Protein AF-A0A952MZD1-F1 (afdb_monomer_lite)

Foldseek 3Di:
DDWDDPPDDDDDDDDPADADDPVVLVVQLVVPDPDDDDVVNVVLLVVLLVVCLCVAPVVPHTDDLLVSLVSSVVVCVVVVNDDDSVSSSSSSVSSVVVCVVSVHRHDD

Structure (mmCIF, N/CA/C/O backbone):
data_AF-A0A952MZD1-F1
#
_entry.id   AF-A0A952MZD1-F1
#
loop_
_atom_site.group_PDB
_atom_site.id
_atom_site.type_symbol
_atom_site.label_atom_id
_atom_site.label_alt_id
_atom_site.label_comp_id
_atom_site.label_asym_id
_atom_site.label_entity_id
_atom_site.label_seq_id
_atom_site.pdbx_PDB_ins_code
_atom_site.Cartn_x
_atom_site.Cartn_y
_atom_site.Cartn_z
_atom_site.occupancy
_atom_site.B_iso_or_equiv
_atom_site.auth_seq_id
_atom_site.auth_comp_id
_atom_site.auth_asym_id
_atom_site.auth_atom_id
_atom_site.pdbx_PDB_model_num
ATOM 1 N N . MET A 1 1 ? -1.549 -17.900 -8.421 1.00 39.31 1 MET A N 1
ATOM 2 C CA . MET A 1 1 ? -0.239 -17.848 -7.747 1.00 39.31 1 MET A CA 1
ATOM 3 C C . MET A 1 1 ? 0.800 -17.417 -8.776 1.00 39.31 1 MET A C 1
ATOM 5 O O . MET A 1 1 ? 1.073 -18.184 -9.694 1.00 39.31 1 MET A O 1
ATOM 9 N N . LYS A 1 2 ? 1.266 -16.164 -8.713 1.00 41.31 2 LYS A N 1
ATOM 10 C CA . LYS A 1 2 ? 2.324 -15.636 -9.590 1.00 41.31 2 LYS A CA 1
ATOM 11 C C . LYS A 1 2 ? 3.638 -15.631 -8.803 1.00 41.31 2 LYS A C 1
ATOM 13 O O . LYS A 1 2 ? 3.647 -15.229 -7.646 1.00 41.31 2 LYS A O 1
ATOM 18 N N . ILE A 1 3 ? 4.707 -16.135 -9.413 1.00 43.97 3 ILE A N 1
ATOM 19 C CA . ILE A 1 3 ? 6.055 -16.215 -8.836 1.00 43.97 3 ILE A CA 1
ATOM 20 C C . ILE A 1 3 ? 6.966 -15.406 -9.753 1.00 43.97 3 ILE A C 1
ATOM 22 O O . ILE A 1 3 ? 6.949 -15.633 -10.964 1.00 43.97 3 ILE A O 1
ATOM 26 N N . ILE A 1 4 ? 7.752 -14.491 -9.191 1.00 48.62 4 ILE A N 1
ATOM 27 C CA . ILE A 1 4 ? 8.791 -13.774 -9.935 1.00 48.62 4 ILE A CA 1
ATOM 28 C C . ILE A 1 4 ? 10.135 -14.454 -9.662 1.00 48.62 4 ILE A C 1
ATOM 30 O O . ILE A 1 4 ? 10.562 -14.572 -8.515 1.00 48.62 4 ILE A O 1
ATOM 34 N N . ASP A 1 5 ? 10.800 -14.899 -10.730 1.00 44.38 5 ASP A N 1
ATOM 35 C CA . ASP A 1 5 ? 12.184 -15.376 -10.716 1.00 44.38 5 ASP A CA 1
ATOM 36 C C . ASP A 1 5 ? 13.098 -14.276 -11.281 1.00 44.38 5 ASP A C 1
ATOM 38 O O . ASP A 1 5 ? 13.015 -13.911 -12.456 1.00 44.38 5 ASP A O 1
ATOM 42 N N . ILE A 1 6 ? 13.973 -13.730 -10.435 1.00 54.50 6 ILE A N 1
ATOM 43 C CA . ILE A 1 6 ? 14.896 -12.638 -10.789 1.00 54.50 6 ILE A CA 1
ATOM 44 C C . ILE A 1 6 ? 16.173 -13.181 -11.487 1.00 54.50 6 ILE A C 1
ATOM 46 O O . ILE A 1 6 ? 17.000 -12.407 -11.973 1.00 54.50 6 ILE A O 1
ATOM 50 N N . HIS A 1 7 ? 16.366 -14.503 -11.608 1.00 43.72 7 HIS A N 1
ATOM 51 C CA . HIS A 1 7 ? 17.686 -15.085 -11.904 1.00 43.72 7 HIS A CA 1
ATOM 52 C C . HIS A 1 7 ? 18.026 -15.417 -13.365 1.00 43.72 7 HIS A C 1
ATOM 54 O O . HIS A 1 7 ? 19.118 -15.931 -13.616 1.00 43.72 7 HIS A O 1
ATOM 60 N N . THR A 1 8 ? 17.210 -15.099 -14.373 1.00 48.41 8 THR A N 1
ATOM 61 C CA . THR A 1 8 ? 17.543 -15.510 -15.757 1.00 48.41 8 THR A CA 1
ATOM 62 C C . THR A 1 8 ? 17.429 -14.431 -16.828 1.00 48.41 8 THR A C 1
ATOM 64 O O . THR A 1 8 ? 16.727 -14.608 -17.817 1.00 48.41 8 THR A O 1
ATOM 67 N N . LYS A 1 9 ? 18.259 -13.375 -16.763 1.00 41.25 9 LYS A N 1
ATOM 68 C CA . LYS A 1 9 ? 18.747 -12.703 -17.991 1.00 41.25 9 LYS A CA 1
ATOM 69 C C . LYS A 1 9 ? 20.232 -12.332 -17.901 1.00 41.25 9 LYS A C 1
ATOM 71 O O . LYS A 1 9 ? 20.667 -11.594 -17.025 1.00 41.25 9 LYS A O 1
ATOM 76 N N . LYS A 1 10 ? 21.006 -12.862 -18.861 1.00 39.62 10 LYS A N 1
ATOM 77 C CA . LYS A 1 10 ? 22.386 -12.477 -19.213 1.00 39.62 10 LYS A CA 1
ATOM 78 C C . LYS A 1 10 ? 22.601 -10.971 -19.035 1.00 39.62 10 LYS A C 1
ATOM 80 O O . LYS A 1 10 ? 21.825 -10.202 -19.591 1.00 39.62 10 LYS A O 1
ATOM 85 N N . LYS A 1 11 ? 23.692 -10.584 -18.357 1.00 47.19 11 LYS A N 1
ATOM 86 C CA . LYS A 1 11 ? 24.157 -9.193 -18.189 1.00 47.19 11 LYS A CA 1
ATOM 87 C C . LYS A 1 11 ? 23.983 -8.383 -19.487 1.00 47.19 11 LYS A C 1
ATOM 89 O O . LYS A 1 11 ? 24.787 -8.572 -20.406 1.00 47.19 11 LYS A O 1
ATOM 94 N N . PRO A 1 12 ? 23.010 -7.461 -19.586 1.00 38.59 12 PRO A N 1
ATOM 95 C CA . PRO A 1 12 ? 23.071 -6.412 -20.581 1.00 38.59 12 PRO A CA 1
ATOM 96 C C . PRO A 1 12 ? 23.986 -5.304 -20.045 1.00 38.59 12 PRO A C 1
ATOM 98 O O . PRO A 1 12 ? 24.166 -5.139 -18.836 1.00 38.59 12 PRO A O 1
ATOM 101 N N . LYS A 1 13 ? 24.607 -4.554 -20.957 1.00 37.69 13 LYS A N 1
ATOM 102 C CA . LYS A 1 13 ? 25.325 -3.308 -20.653 1.00 37.69 13 LYS A CA 1
ATOM 103 C C . LYS A 1 13 ? 24.489 -2.470 -19.679 1.00 37.69 13 LYS A C 1
ATOM 105 O O . LYS A 1 13 ? 23.304 -2.306 -19.940 1.00 37.69 13 LYS A O 1
ATOM 110 N N . ARG A 1 14 ? 25.105 -1.962 -18.599 1.00 39.19 14 ARG A N 1
ATOM 111 C CA . ARG A 1 14 ? 24.481 -1.056 -17.615 1.00 39.19 14 ARG A CA 1
ATOM 112 C C . ARG A 1 14 ? 23.801 0.111 -18.343 1.00 39.19 14 ARG A C 1
ATOM 114 O O . ARG A 1 14 ? 24.444 1.108 -18.657 1.00 39.19 14 ARG A O 1
ATOM 121 N N . SER A 1 15 ? 22.518 -0.039 -18.645 1.00 38.12 15 SER A N 1
ATOM 122 C CA . SER A 1 15 ? 21.595 1.071 -18.827 1.00 38.12 15 SER A CA 1
ATOM 123 C C . SER A 1 15 ? 21.447 1.766 -17.471 1.00 38.12 15 SER A C 1
ATOM 125 O O . SER A 1 15 ? 21.562 1.081 -16.449 1.00 38.12 15 SER A O 1
ATOM 127 N N . PRO A 1 16 ? 21.240 3.093 -17.425 1.00 37.50 16 PRO A N 1
ATOM 128 C CA . PRO A 1 16 ? 21.023 3.787 -16.159 1.00 37.50 16 PRO A CA 1
ATOM 129 C C . PRO A 1 16 ? 19.898 3.076 -15.400 1.00 37.50 16 PRO A C 1
ATOM 131 O O . PRO A 1 16 ? 18.858 2.777 -15.990 1.00 37.50 16 PRO A O 1
ATOM 134 N N . GLN A 1 17 ? 20.152 2.727 -14.136 1.00 46.72 17 GLN A N 1
ATOM 135 C CA . GLN A 1 17 ? 19.149 2.157 -13.238 1.00 46.72 17 GLN A CA 1
ATOM 136 C C . GLN A 1 17 ? 17.912 3.061 -13.290 1.00 46.72 17 GLN A C 1
ATOM 138 O O . GLN A 1 17 ? 18.000 4.255 -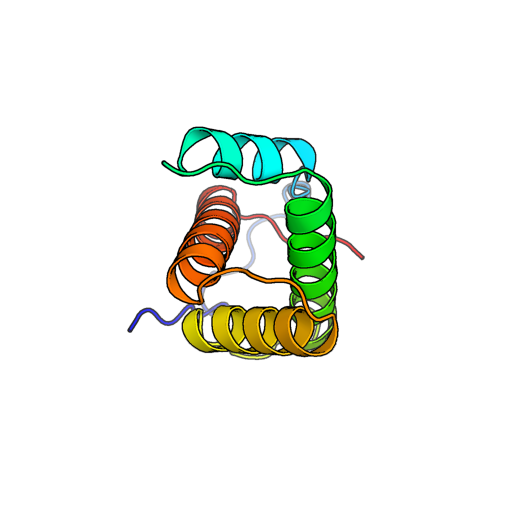13.000 1.00 46.72 17 GLN A O 1
ATOM 143 N N . LYS A 1 18 ? 16.783 2.525 -13.766 1.00 46.56 18 LYS A N 1
ATOM 144 C CA . LYS A 1 18 ? 15.518 3.257 -13.769 1.00 46.56 18 LYS A CA 1
ATOM 145 C C . LYS A 1 18 ? 15.062 3.355 -12.320 1.00 46.56 18 LYS A C 1
ATOM 147 O O . LYS A 1 18 ? 14.662 2.352 -11.739 1.00 46.56 18 LYS A O 1
ATOM 152 N N . ARG A 1 19 ? 15.173 4.555 -11.754 1.00 55.72 19 ARG A N 1
ATOM 153 C CA . ARG A 1 19 ? 14.604 4.890 -10.450 1.00 55.72 19 ARG A CA 1
ATOM 154 C C . ARG A 1 19 ? 13.091 4.716 -10.520 1.00 55.72 19 ARG A C 1
ATOM 156 O O . ARG A 1 19 ? 12.473 5.213 -11.463 1.00 55.72 19 ARG A O 1
ATOM 163 N N . ILE A 1 20 ? 12.519 4.013 -9.549 1.00 64.12 20 ILE A N 1
ATOM 164 C CA . ILE A 1 20 ? 11.075 4.050 -9.326 1.00 64.12 20 ILE A CA 1
ATOM 165 C C . ILE A 1 20 ? 10.749 5.466 -8.844 1.00 64.12 20 ILE A C 1
ATOM 167 O O . ILE A 1 20 ? 11.312 5.936 -7.861 1.00 64.12 20 ILE A O 1
ATOM 171 N N . ASP A 1 21 ? 9.902 6.165 -9.589 1.00 75.06 21 ASP A N 1
ATOM 172 C CA . ASP A 1 21 ? 9.388 7.476 -9.204 1.00 75.06 21 ASP A CA 1
ATOM 173 C C . ASP A 1 21 ? 8.177 7.262 -8.288 1.00 75.06 21 ASP A C 1
ATOM 175 O O . ASP A 1 21 ? 7.130 6.810 -8.754 1.00 75.06 21 ASP A O 1
ATOM 179 N N . GLU A 1 22 ? 8.334 7.552 -6.995 1.00 79.12 22 GLU A N 1
ATOM 180 C CA . GLU A 1 22 ? 7.292 7.443 -5.961 1.00 79.12 22 GLU A CA 1
ATOM 181 C C . GLU A 1 22 ? 6.000 8.165 -6.375 1.00 79.12 22 GLU A C 1
ATOM 183 O O . GLU A 1 22 ? 4.898 7.632 -6.232 1.00 79.12 22 GLU A O 1
ATOM 188 N N . VAL A 1 23 ? 6.125 9.342 -7.000 1.00 86.38 23 VAL A N 1
ATOM 189 C CA . VAL A 1 23 ? 4.977 10.118 -7.482 1.00 86.38 23 VAL A CA 1
ATOM 190 C C . VAL A 1 23 ? 4.276 9.378 -8.616 1.00 86.38 23 VAL A C 1
ATOM 192 O O . VAL A 1 23 ? 3.047 9.390 -8.704 1.00 86.38 23 VAL A O 1
ATOM 195 N N . ALA A 1 24 ? 5.031 8.706 -9.482 1.00 86.94 24 ALA A N 1
ATOM 196 C CA . ALA A 1 24 ? 4.461 7.918 -10.564 1.00 86.94 24 ALA A CA 1
ATOM 197 C C . ALA A 1 24 ? 3.763 6.645 -10.055 1.00 86.94 24 ALA A C 1
ATOM 199 O O . ALA A 1 24 ? 2.682 6.331 -10.552 1.00 86.94 24 ALA A O 1
ATOM 200 N N . VAL A 1 25 ? 4.315 5.967 -9.038 1.00 89.56 25 VAL A N 1
ATOM 201 C CA . VAL A 1 25 ? 3.653 4.825 -8.375 1.00 89.56 25 VAL A CA 1
ATOM 202 C C . VAL A 1 25 ? 2.347 5.284 -7.731 1.00 89.56 25 VAL A C 1
ATOM 204 O O . VAL A 1 25 ? 1.293 4.713 -8.011 1.00 89.56 25 VAL A O 1
ATOM 207 N N . LYS A 1 26 ? 2.393 6.361 -6.936 1.00 93.12 26 LYS A N 1
ATOM 208 C CA . LYS A 1 26 ? 1.209 6.943 -6.294 1.00 93.12 26 LYS A CA 1
ATOM 209 C C . LYS A 1 26 ? 0.140 7.290 -7.323 1.00 93.12 26 LYS A C 1
ATOM 211 O O . LYS A 1 26 ? -1.002 6.856 -7.203 1.00 93.12 26 LYS A O 1
ATOM 216 N N . ASN A 1 27 ? 0.505 8.017 -8.376 1.00 93.06 27 ASN A N 1
ATOM 217 C CA . ASN A 1 27 ? -0.433 8.387 -9.434 1.00 93.06 27 ASN A CA 1
ATOM 218 C C . ASN A 1 27 ? -1.032 7.162 -10.129 1.00 93.06 27 ASN A C 1
ATOM 220 O O . ASN A 1 27 ? -2.233 7.144 -10.388 1.00 93.06 27 ASN A O 1
ATOM 224 N N . TYR A 1 28 ? -0.220 6.141 -10.412 1.00 92.75 28 TYR A N 1
ATOM 225 C CA . TYR A 1 28 ? -0.699 4.903 -11.012 1.00 92.75 28 TYR A CA 1
ATOM 226 C C . TYR A 1 28 ? -1.731 4.215 -10.114 1.00 92.75 28 TYR A C 1
ATOM 228 O O . TYR A 1 28 ? -2.819 3.893 -10.587 1.00 92.75 28 TYR A O 1
ATOM 236 N N . VAL A 1 29 ? -1.447 4.062 -8.818 1.00 94.88 29 VAL A N 1
ATOM 237 C CA . VAL A 1 29 ? -2.380 3.449 -7.862 1.00 94.88 29 VAL A CA 1
ATOM 238 C C . VAL A 1 29 ? -3.683 4.245 -7.786 1.00 94.88 29 VAL A C 1
ATOM 240 O O . VAL A 1 29 ? -4.754 3.685 -8.006 1.00 94.88 29 VAL A O 1
ATOM 243 N N . PHE A 1 30 ? -3.607 5.558 -7.551 1.00 95.31 30 PHE A N 1
ATOM 244 C CA . PHE A 1 30 ? -4.789 6.416 -7.407 1.00 95.31 30 PHE A CA 1
ATOM 245 C C . PHE A 1 30 ? -5.657 6.478 -8.676 1.00 95.31 30 PHE A C 1
ATOM 247 O O . PHE A 1 30 ? -6.851 6.745 -8.579 1.00 95.31 30 PHE A O 1
ATOM 254 N N . GLN A 1 31 ? -5.089 6.225 -9.859 1.00 95.88 31 GLN A N 1
ATOM 255 C CA . GLN A 1 31 ? -5.842 6.145 -11.117 1.00 95.88 31 GLN A CA 1
ATOM 256 C C . GLN A 1 31 ? -6.566 4.806 -11.329 1.00 95.88 31 GLN A C 1
ATOM 258 O O . GLN A 1 31 ? -7.484 4.757 -12.146 1.00 95.88 31 GLN A O 1
ATOM 263 N N . HIS A 1 32 ? -6.150 3.735 -10.645 1.00 96.06 32 HIS A N 1
ATOM 264 C CA . HIS A 1 32 ? -6.650 2.373 -10.882 1.00 96.06 32 HIS A CA 1
ATOM 265 C C . HIS A 1 32 ? -7.507 1.810 -9.743 1.00 96.06 32 HIS A C 1
ATOM 267 O O . HIS A 1 32 ? -8.205 0.820 -9.958 1.00 96.06 32 HIS A O 1
ATOM 273 N N . ILE A 1 33 ? -7.486 2.419 -8.556 1.00 95.62 33 ILE A N 1
ATOM 274 C CA . ILE A 1 33 ? -8.414 2.073 -7.474 1.00 95.62 33 ILE A CA 1
ATOM 275 C C . ILE A 1 33 ? -9.803 2.675 -7.725 1.00 95.62 33 ILE A C 1
ATOM 277 O O . ILE A 1 33 ? -9.939 3.769 -8.270 1.00 95.62 33 ILE A O 1
ATOM 281 N N . ASP A 1 34 ? -10.845 1.976 -7.284 1.00 95.12 34 ASP A N 1
ATOM 282 C CA . ASP A 1 34 ? -12.250 2.394 -7.377 1.00 95.12 34 ASP A CA 1
ATOM 283 C C . ASP A 1 34 ? -12.834 2.836 -6.020 1.00 95.12 34 ASP A C 1
ATOM 285 O O . ASP A 1 34 ? -14.048 2.969 -5.856 1.00 95.12 34 ASP A O 1
ATOM 289 N N . PHE A 1 35 ? -11.966 3.091 -5.039 1.00 94.12 35 PHE A N 1
ATOM 290 C CA . PHE A 1 35 ? -12.321 3.508 -3.687 1.00 94.12 35 PHE A CA 1
ATOM 291 C C . PHE A 1 35 ? -11.499 4.715 -3.231 1.00 94.12 35 PHE A C 1
ATOM 293 O O . PHE A 1 35 ? -10.410 4.986 -3.730 1.00 94.12 35 PHE A O 1
ATOM 300 N N . GLU A 1 36 ? -12.017 5.433 -2.235 1.00 93.19 36 GLU A N 1
ATOM 301 C CA . GLU A 1 36 ? -11.292 6.541 -1.617 1.00 93.19 36 GLU A CA 1
ATOM 302 C C . GLU A 1 36 ? -10.137 6.029 -0.747 1.00 93.19 36 GLU A C 1
ATOM 304 O O . GLU A 1 36 ? -10.324 5.176 0.128 1.00 93.19 36 GLU A O 1
ATOM 309 N N . LEU A 1 37 ? -8.952 6.595 -0.971 1.00 94.75 37 LEU A N 1
ATOM 310 C CA . LEU A 1 37 ? -7.750 6.388 -0.173 1.00 94.75 37 LEU A CA 1
ATOM 311 C C . LEU A 1 37 ? -7.224 7.757 0.258 1.00 94.75 37 LEU A C 1
ATOM 313 O O . LEU A 1 37 ? -6.969 8.622 -0.581 1.00 94.75 37 LEU A O 1
ATOM 317 N N . THR A 1 38 ? -7.089 7.987 1.563 1.00 94.19 38 THR A N 1
ATOM 318 C CA . THR A 1 38 ? -6.516 9.248 2.047 1.00 94.19 38 THR A CA 1
ATOM 319 C C . THR A 1 38 ? -4.994 9.215 1.926 1.00 94.19 38 THR A C 1
ATOM 321 O O . THR A 1 38 ? -4.386 8.146 1.867 1.00 94.19 38 THR A O 1
ATOM 324 N N . ASN A 1 39 ? -4.365 10.393 1.928 1.00 92.56 39 ASN A N 1
ATOM 325 C CA . ASN A 1 39 ? -2.904 10.477 1.926 1.00 92.56 39 ASN A CA 1
ATOM 326 C C . ASN A 1 39 ? -2.284 9.770 3.138 1.00 92.56 39 ASN A C 1
ATOM 328 O O . ASN A 1 39 ? -1.297 9.086 2.963 1.00 92.56 39 ASN A O 1
ATOM 332 N N . GLU A 1 40 ? -2.905 9.843 4.318 1.00 94.25 40 GLU A N 1
ATOM 333 C CA . GLU A 1 40 ? -2.414 9.153 5.520 1.00 94.25 40 GLU A CA 1
ATOM 334 C C . GLU A 1 40 ? -2.343 7.629 5.333 1.00 94.25 40 GLU A C 1
ATOM 336 O O . GLU A 1 40 ? -1.344 7.011 5.681 1.00 94.25 40 GLU A O 1
ATOM 341 N N . TYR A 1 41 ? -3.369 7.017 4.728 1.00 94.62 41 TYR A N 1
ATOM 342 C CA . TYR A 1 41 ? -3.334 5.582 4.423 1.00 94.62 41 TYR A CA 1
ATOM 343 C C . TYR A 1 41 ? -2.315 5.256 3.333 1.00 94.62 41 TYR A C 1
ATOM 345 O O . TYR A 1 41 ? -1.662 4.221 3.415 1.00 94.62 41 TYR A O 1
ATOM 353 N N . TRP A 1 42 ? -2.185 6.114 2.317 1.00 95.81 42 TRP A N 1
ATOM 354 C CA . TRP A 1 42 ? -1.163 5.944 1.286 1.00 95.81 42 TRP A CA 1
ATOM 355 C C . TRP A 1 42 ? 0.245 5.979 1.882 1.00 95.81 42 TRP A C 1
ATOM 357 O O . TRP A 1 42 ? 1.009 5.053 1.644 1.00 95.81 42 TRP A O 1
ATOM 367 N N . ASP A 1 43 ? 0.565 7.015 2.658 1.00 94.00 43 ASP A N 1
ATOM 368 C CA . ASP A 1 43 ? 1.899 7.237 3.214 1.00 94.00 43 ASP A CA 1
ATOM 369 C C . ASP A 1 43 ? 2.306 6.062 4.123 1.00 94.00 43 ASP A C 1
ATOM 371 O O . ASP A 1 43 ? 3.446 5.603 4.082 1.00 94.00 43 ASP A O 1
ATOM 375 N N . GLU A 1 44 ? 1.357 5.517 4.891 1.00 95.19 44 GLU A N 1
ATOM 376 C CA . GLU A 1 44 ? 1.607 4.353 5.740 1.00 95.19 44 GLU A CA 1
ATOM 377 C C . GLU A 1 44 ? 1.822 3.065 4.929 1.00 95.19 44 GLU A C 1
ATOM 379 O O . GLU A 1 44 ? 2.753 2.308 5.196 1.00 95.19 44 GLU A O 1
ATOM 384 N N . ILE A 1 45 ? 0.993 2.819 3.907 1.00 94.94 45 ILE A N 1
ATOM 385 C CA . ILE A 1 45 ? 1.158 1.660 3.017 1.00 94.94 45 ILE A CA 1
ATOM 386 C C . ILE A 1 45 ? 2.495 1.733 2.275 1.00 94.94 45 ILE A C 1
ATOM 388 O O . ILE A 1 45 ? 3.189 0.722 2.179 1.00 94.94 45 ILE A O 1
ATOM 392 N N . ASP A 1 46 ? 2.853 2.908 1.759 1.00 93.75 46 ASP A N 1
ATOM 393 C CA . ASP A 1 46 ? 4.089 3.130 1.014 1.00 93.75 46 ASP A CA 1
ATOM 394 C C . ASP A 1 46 ? 5.323 2.941 1.906 1.00 93.75 46 ASP A C 1
ATOM 396 O O . ASP A 1 46 ? 6.262 2.246 1.517 1.00 93.75 46 ASP A O 1
ATOM 400 N N . SER A 1 47 ? 5.283 3.445 3.145 1.00 92.31 47 SER A N 1
ATOM 401 C CA . S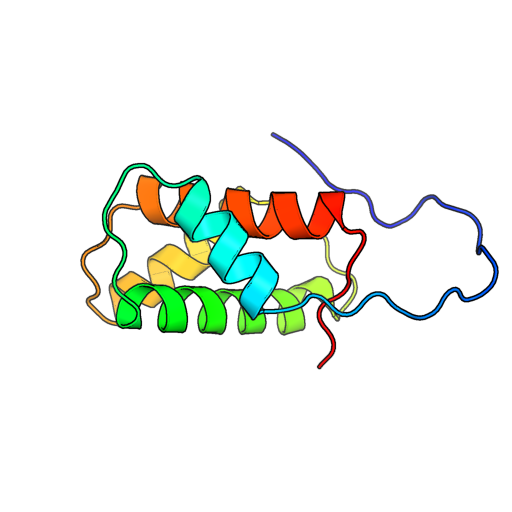ER A 1 47 ? 6.355 3.242 4.125 1.00 92.31 47 SER A CA 1
ATOM 402 C C . SER A 1 47 ? 6.561 1.763 4.469 1.00 92.31 47 SER A C 1
ATOM 404 O O . SER A 1 47 ? 7.689 1.269 4.420 1.00 92.31 47 SER A O 1
ATOM 406 N N . GLU A 1 48 ? 5.489 1.035 4.796 1.00 93.19 48 GLU A N 1
ATOM 407 C CA . GLU A 1 48 ? 5.563 -0.401 5.110 1.00 93.19 48 GLU A CA 1
ATOM 408 C C . GLU A 1 48 ? 6.017 -1.220 3.894 1.00 93.19 48 GLU A C 1
ATOM 410 O O . GLU A 1 48 ? 6.841 -2.134 4.007 1.00 93.19 48 GLU A O 1
ATOM 415 N N . PHE A 1 49 ? 5.536 -0.863 2.699 1.00 90.81 49 PHE A N 1
ATOM 416 C CA . PHE A 1 49 ? 5.986 -1.470 1.453 1.00 90.81 49 PHE A CA 1
ATOM 417 C C . PHE A 1 49 ? 7.485 -1.258 1.241 1.00 90.81 49 PHE A C 1
ATOM 419 O O . PHE A 1 49 ? 8.194 -2.223 0.955 1.00 90.81 49 PHE A O 1
ATOM 426 N N . ALA A 1 50 ? 7.981 -0.030 1.399 1.00 86.81 50 ALA A N 1
ATOM 427 C CA . ALA A 1 50 ? 9.392 0.297 1.237 1.00 86.81 50 ALA A CA 1
ATOM 428 C C . ALA A 1 50 ? 10.268 -0.459 2.246 1.00 86.81 50 ALA A C 1
ATOM 430 O O . ALA A 1 50 ? 11.312 -0.996 1.869 1.00 86.81 50 ALA A O 1
ATOM 431 N N . GLU A 1 51 ? 9.842 -0.567 3.508 1.00 87.06 51 GLU A N 1
ATOM 432 C CA . GLU A 1 51 ? 10.557 -1.335 4.529 1.00 87.06 51 GLU A CA 1
ATOM 433 C C . GLU A 1 51 ? 10.655 -2.821 4.153 1.00 87.06 51 GLU A C 1
ATOM 435 O O . GLU A 1 51 ? 11.750 -3.396 4.146 1.00 87.06 51 GLU A O 1
ATOM 440 N N . ILE A 1 52 ? 9.535 -3.442 3.774 1.00 84.56 52 ILE A N 1
ATOM 441 C CA . ILE A 1 52 ? 9.497 -4.848 3.349 1.00 84.56 52 ILE A CA 1
ATOM 442 C C . ILE A 1 52 ? 10.337 -5.054 2.087 1.00 84.56 52 ILE A C 1
ATOM 444 O O . ILE A 1 52 ? 11.113 -6.012 2.010 1.00 84.56 52 ILE A O 1
ATOM 448 N N . TRP A 1 53 ? 10.203 -4.159 1.109 1.00 80.19 53 TRP A N 1
ATOM 449 C CA . TRP A 1 53 ? 10.929 -4.208 -0.152 1.00 80.19 53 TRP A CA 1
ATOM 450 C C . TRP A 1 53 ? 12.440 -4.137 0.092 1.00 80.19 53 TRP A C 1
ATOM 452 O O . TRP A 1 53 ? 13.193 -5.007 -0.352 1.00 80.19 53 TRP A O 1
ATOM 462 N N . ASN A 1 54 ? 12.895 -3.174 0.888 1.00 77.12 54 ASN A N 1
ATOM 463 C CA . ASN A 1 54 ? 14.312 -2.998 1.192 1.00 77.12 54 ASN A CA 1
ATOM 464 C C . ASN A 1 54 ? 14.883 -4.167 2.008 1.00 77.12 54 ASN A C 1
ATOM 466 O O . ASN A 1 54 ? 15.967 -4.665 1.692 1.00 77.12 54 ASN A O 1
ATOM 470 N N . ASN A 1 55 ? 14.140 -4.665 3.000 1.00 76.25 55 ASN A N 1
ATOM 471 C CA . ASN A 1 55 ? 14.609 -5.733 3.883 1.00 76.25 55 ASN A CA 1
ATOM 472 C C . ASN A 1 55 ? 14.574 -7.128 3.234 1.00 76.25 55 ASN A C 1
ATOM 474 O O . ASN A 1 55 ? 15.489 -7.923 3.452 1.00 76.25 55 ASN A O 1
ATOM 478 N N . LYS A 1 56 ? 13.545 -7.459 2.438 1.00 69.38 56 LYS A N 1
ATOM 479 C CA . LYS A 1 56 ? 13.407 -8.793 1.816 1.00 69.38 56 LYS A CA 1
ATOM 480 C C . LYS A 1 56 ? 14.059 -8.881 0.433 1.00 69.38 56 LYS A C 1
ATOM 482 O O . LYS A 1 56 ? 14.639 -9.914 0.093 1.00 69.38 56 LYS A O 1
ATOM 487 N N . ILE A 1 57 ? 13.982 -7.819 -0.370 1.00 63.00 57 ILE A N 1
ATOM 488 C CA . ILE A 1 57 ? 14.332 -7.850 -1.804 1.00 63.00 57 ILE A CA 1
ATOM 489 C C . ILE A 1 57 ? 15.732 -7.295 -2.037 1.00 63.00 57 ILE A C 1
ATOM 491 O O . ILE A 1 57 ? 16.488 -7.871 -2.822 1.00 63.00 57 ILE A O 1
ATOM 495 N N . GLY A 1 58 ? 16.137 -6.273 -1.274 1.00 54.59 58 GLY A N 1
ATOM 496 C CA . GLY A 1 58 ? 17.519 -5.776 -1.252 1.00 54.59 58 GLY A CA 1
ATOM 497 C C . GLY A 1 58 ? 18.557 -6.843 -0.866 1.00 54.59 58 GLY A C 1
ATOM 498 O O . GLY A 1 58 ? 19.730 -6.724 -1.214 1.00 54.59 58 GLY A O 1
ATOM 499 N N . VAL A 1 59 ? 18.121 -7.928 -0.214 1.00 53.59 59 VAL A N 1
ATOM 500 C CA . VAL A 1 59 ? 18.961 -9.057 0.231 1.00 53.59 59 VAL A CA 1
ATOM 501 C C . VAL A 1 59 ? 18.914 -10.253 -0.745 1.00 53.59 59 VAL A C 1
ATOM 503 O O . VAL A 1 59 ? 19.585 -11.262 -0.534 1.00 53.59 59 VAL A O 1
ATOM 506 N N . GLY A 1 60 ? 18.175 -10.152 -1.859 1.00 55.41 60 GLY A N 1
ATOM 507 C CA . GLY A 1 60 ? 18.084 -11.212 -2.874 1.00 55.41 60 GLY A CA 1
ATOM 508 C C . GLY A 1 60 ? 17.156 -12.375 -2.500 1.00 55.41 60 GLY A C 1
ATOM 509 O O . GLY A 1 60 ? 17.379 -13.502 -2.947 1.00 55.41 60 GLY A O 1
ATOM 510 N N . GLY A 1 61 ? 16.142 -12.122 -1.667 1.00 60.28 61 GLY A N 1
ATOM 511 C CA . GLY A 1 61 ? 15.129 -13.106 -1.286 1.00 60.28 61 GLY A CA 1
ATOM 512 C C . GLY A 1 61 ? 14.048 -13.332 -2.351 1.00 60.28 61 GLY A C 1
ATOM 513 O O . GLY A 1 61 ? 13.816 -12.496 -3.223 1.00 60.28 61 GLY A O 1
ATOM 514 N N . TYR A 1 62 ? 13.358 -14.471 -2.251 1.00 63.91 62 TYR A N 1
ATOM 515 C CA . TYR A 1 62 ? 12.099 -14.730 -2.956 1.00 63.91 62 TYR A CA 1
ATOM 516 C C . TYR A 1 62 ? 10.933 -14.306 -2.065 1.00 63.91 62 TYR A C 1
ATOM 518 O O . TYR A 1 62 ? 10.968 -14.544 -0.859 1.00 63.91 62 TYR A O 1
ATOM 526 N N . PHE A 1 63 ? 9.898 -13.719 -2.655 1.00 71.69 63 PHE A N 1
ATOM 527 C CA . PHE A 1 63 ? 8.696 -13.304 -1.937 1.00 71.69 63 PHE A CA 1
ATOM 528 C C . PHE A 1 63 ? 7.455 -13.557 -2.790 1.00 71.69 63 PHE A C 1
ATOM 530 O O . PHE A 1 63 ? 7.501 -13.499 -4.023 1.00 71.69 63 PHE A O 1
ATOM 537 N N . TYR A 1 64 ? 6.340 -13.832 -2.121 1.00 80.25 64 TYR A N 1
ATOM 538 C CA . TYR A 1 64 ? 5.029 -13.915 -2.752 1.00 80.25 64 TYR A CA 1
ATOM 539 C C . TYR A 1 64 ? 4.301 -12.583 -2.584 1.00 80.25 64 TYR A C 1
ATOM 541 O O . TYR A 1 64 ? 4.385 -11.956 -1.530 1.00 80.25 64 TYR A O 1
ATOM 549 N N . TRP A 1 65 ? 3.576 -12.154 -3.616 1.00 83.19 65 TRP A N 1
ATOM 550 C CA . TRP A 1 65 ? 2.824 -10.894 -3.583 1.00 83.19 65 TRP A CA 1
ATOM 551 C C . TRP A 1 65 ? 1.818 -10.888 -2.419 1.00 83.19 65 TRP A C 1
ATOM 553 O O . TRP A 1 65 ? 1.821 -9.963 -1.613 1.00 83.19 65 TRP A O 1
ATOM 563 N N . ASP A 1 66 ? 1.093 -11.995 -2.238 1.00 84.31 66 ASP A N 1
ATOM 564 C CA . ASP A 1 66 ? 0.131 -12.186 -1.144 1.00 84.31 66 ASP A CA 1
ATOM 565 C C . ASP A 1 66 ? 0.768 -12.055 0.257 1.00 84.31 66 ASP A C 1
ATOM 567 O O . ASP A 1 66 ? 0.109 -11.619 1.204 1.00 84.31 66 ASP A O 1
ATOM 571 N N . GLU A 1 67 ? 2.048 -12.423 0.412 1.00 88.50 67 GLU A N 1
ATOM 572 C CA . GLU A 1 67 ? 2.771 -12.268 1.682 1.00 88.50 67 GLU A CA 1
ATOM 573 C C . GLU A 1 67 ? 3.077 -10.800 1.976 1.00 88.50 67 GLU A C 1
ATOM 575 O O . GLU A 1 67 ? 2.917 -10.376 3.117 1.00 88.50 67 GLU A O 1
ATOM 580 N N . ILE A 1 68 ? 3.447 -10.009 0.960 1.00 89.81 68 ILE A N 1
ATOM 581 C CA . ILE A 1 68 ? 3.644 -8.561 1.122 1.00 89.81 68 ILE A CA 1
ATOM 582 C C . ILE A 1 68 ? 2.327 -7.905 1.541 1.00 89.81 68 ILE A C 1
ATOM 584 O O . ILE A 1 68 ? 2.296 -7.183 2.537 1.00 89.81 68 ILE A O 1
ATOM 588 N N . SER A 1 69 ? 1.229 -8.201 0.837 1.00 93.81 69 SER A N 1
ATOM 589 C CA . SER A 1 69 ? -0.094 -7.660 1.170 1.00 93.81 69 SER A CA 1
ATOM 590 C C . SER A 1 69 ? -0.498 -7.987 2.607 1.00 93.81 69 SER A C 1
ATOM 592 O O . SER A 1 69 ? -1.044 -7.143 3.317 1.00 93.81 69 SER A O 1
ATOM 594 N N . LYS A 1 70 ? -0.223 -9.218 3.058 1.00 94.50 70 LYS A N 1
ATOM 595 C CA . LYS A 1 70 ? -0.538 -9.667 4.417 1.00 94.50 70 LYS A CA 1
ATOM 596 C C . LYS A 1 70 ? 0.313 -8.972 5.476 1.00 94.50 70 LYS A C 1
ATOM 598 O O . LYS A 1 70 ? -0.231 -8.589 6.509 1.00 94.50 70 LYS A O 1
ATOM 603 N N . ASP A 1 71 ? 1.609 -8.819 5.234 1.00 92.94 71 ASP A N 1
ATOM 604 C CA . ASP A 1 71 ? 2.520 -8.166 6.174 1.00 92.94 71 ASP A CA 1
ATOM 605 C C . ASP A 1 71 ? 2.147 -6.688 6.355 1.00 92.94 71 ASP A C 1
ATOM 607 O O . ASP A 1 71 ? 1.961 -6.244 7.489 1.00 92.94 71 ASP A O 1
ATOM 611 N N . ILE A 1 72 ? 1.896 -5.970 5.253 1.00 94.69 72 ILE A N 1
ATOM 612 C CA . ILE A 1 72 ? 1.424 -4.575 5.286 1.00 94.69 72 ILE A CA 1
ATOM 613 C C . ILE A 1 72 ? 0.078 -4.484 6.007 1.00 94.69 72 ILE A C 1
ATOM 615 O O . ILE A 1 72 ? -0.106 -3.645 6.886 1.00 94.69 72 ILE A O 1
ATOM 619 N N . TYR A 1 73 ? -0.872 -5.366 5.685 1.00 96.94 73 TYR A N 1
ATOM 620 C CA . TYR A 1 73 ? -2.170 -5.367 6.353 1.00 96.94 73 TYR A CA 1
ATOM 621 C C . TYR A 1 73 ? -2.039 -5.530 7.871 1.00 96.94 73 TYR A C 1
ATOM 623 O O . TYR A 1 73 ? -2.671 -4.782 8.618 1.00 96.94 73 TYR A O 1
ATOM 631 N N . ASN A 1 74 ? -1.203 -6.464 8.334 1.00 95.75 74 ASN A N 1
ATOM 632 C CA . ASN A 1 74 ? -0.967 -6.671 9.762 1.00 95.75 74 ASN A CA 1
ATOM 633 C C . ASN A 1 74 ? -0.359 -5.421 10.419 1.00 95.75 74 ASN A C 1
ATOM 635 O O . ASN A 1 74 ? -0.854 -5.005 11.467 1.00 95.75 74 ASN A O 1
ATOM 639 N N . ALA A 1 75 ? 0.629 -4.780 9.786 1.00 94.81 75 ALA A N 1
ATOM 640 C CA . ALA A 1 75 ? 1.234 -3.546 10.291 1.00 94.81 75 ALA A CA 1
ATOM 641 C C . ALA A 1 75 ? 0.205 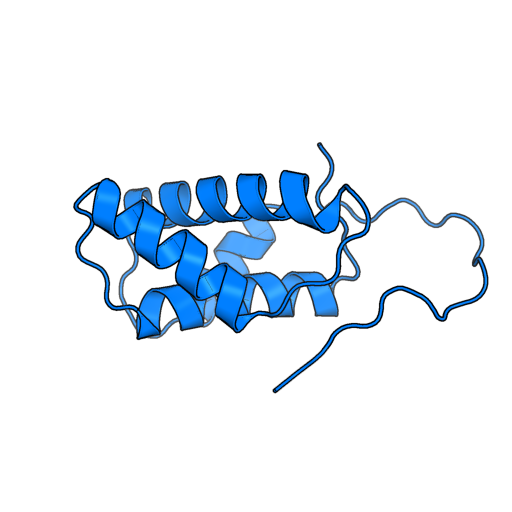-2.406 10.433 1.00 94.81 75 ALA A C 1
ATOM 643 O O . ALA A 1 75 ? 0.145 -1.723 11.458 1.00 94.81 75 ALA A O 1
ATOM 644 N N . LEU A 1 76 ? -0.697 -2.255 9.457 1.00 95.38 76 LEU A N 1
ATOM 645 C CA . LEU A 1 76 ? -1.794 -1.282 9.525 1.00 95.38 76 LEU A CA 1
ATOM 646 C C . LEU A 1 76 ? -2.792 -1.603 10.650 1.00 95.38 76 LEU A C 1
ATOM 648 O O . LEU A 1 76 ? -3.287 -0.690 11.318 1.00 95.38 76 LEU A O 1
ATOM 652 N N . GLN A 1 77 ? -3.084 -2.887 10.895 1.00 96.31 77 GLN A N 1
ATOM 653 C CA . GLN A 1 77 ? -3.945 -3.300 12.011 1.00 96.31 77 GLN A CA 1
ATOM 654 C C . GLN A 1 77 ? -3.310 -2.984 13.371 1.00 96.31 77 GLN A C 1
ATOM 656 O O . GLN A 1 77 ? -4.010 -2.520 14.275 1.00 96.31 77 GLN A O 1
ATOM 661 N N . GLU A 1 78 ? -1.997 -3.165 13.520 1.00 95.50 78 GLU A N 1
ATOM 662 C CA . GLU A 1 78 ? -1.262 -2.788 14.736 1.00 95.50 78 GLU A CA 1
ATOM 663 C C . GLU A 1 78 ? -1.329 -1.274 14.997 1.00 95.50 78 GLU A C 1
ATOM 665 O O . GLU A 1 78 ? -1.496 -0.842 16.143 1.00 95.50 78 GLU A O 1
ATOM 670 N N . LYS A 1 79 ? -1.328 -0.470 13.926 1.00 94.75 79 LYS A N 1
ATOM 671 C CA . LYS A 1 79 ? -1.539 0.989 13.958 1.00 94.75 79 LYS A CA 1
ATOM 672 C C . LYS A 1 79 ? -3.011 1.399 14.094 1.00 94.75 79 LYS A C 1
ATOM 674 O O . LYS A 1 79 ? -3.317 2.587 14.156 1.00 94.75 79 LYS A O 1
ATOM 679 N N . LYS A 1 80 ? -3.932 0.433 14.220 1.00 94.88 80 LYS A N 1
ATOM 680 C CA . LYS A 1 80 ? -5.390 0.629 14.346 1.00 94.88 80 LYS A CA 1
ATOM 681 C C . LYS A 1 80 ? -6.024 1.347 13.149 1.00 94.88 80 LYS A C 1
ATOM 683 O O . LYS A 1 80 ? -7.056 2.004 13.299 1.00 94.88 80 LYS A O 1
ATOM 688 N N . MET A 1 81 ? -5.436 1.205 11.964 1.00 94.31 81 MET A N 1
ATOM 689 C CA . MET A 1 81 ? -5.982 1.757 10.729 1.00 94.31 81 MET A CA 1
ATOM 690 C C . MET A 1 81 ? -7.069 0.834 10.171 1.00 94.31 81 MET A C 1
ATOM 692 O O . MET A 1 81 ? -6.869 -0.366 9.967 1.00 94.31 81 MET A O 1
ATOM 696 N N . LEU A 1 82 ? -8.254 1.396 9.933 1.00 93.31 82 LEU A N 1
ATOM 697 C CA . LEU A 1 82 ? -9.435 0.650 9.505 1.00 93.31 82 LEU A CA 1
ATOM 698 C C . LEU A 1 82 ? -9.510 0.608 7.979 1.00 93.31 82 LEU A C 1
ATOM 700 O O . LEU A 1 82 ? -10.206 1.396 7.343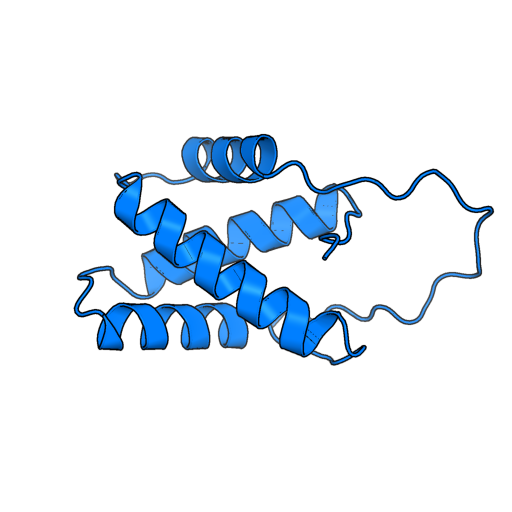 1.00 93.31 82 LEU A O 1
ATOM 704 N N . ILE A 1 83 ? -8.804 -0.354 7.399 1.00 93.81 83 ILE A N 1
ATOM 705 C CA . ILE A 1 83 ? -8.860 -0.685 5.976 1.00 93.81 83 ILE A CA 1
ATOM 706 C C . ILE A 1 83 ? -9.111 -2.183 5.819 1.00 93.81 83 ILE A C 1
ATOM 708 O O . ILE A 1 83 ? -8.670 -2.983 6.640 1.00 93.81 83 ILE A O 1
ATOM 712 N N . SER A 1 84 ? -9.864 -2.581 4.796 1.00 96.19 84 SER A N 1
ATOM 713 C CA . SER A 1 84 ? -10.076 -3.997 4.494 1.00 96.19 84 SER A CA 1
ATOM 714 C C . SER A 1 84 ? -8.839 -4.599 3.838 1.00 96.19 84 SER A C 1
ATOM 716 O O . SER A 1 84 ? -8.184 -3.938 3.031 1.00 96.19 84 SER A O 1
ATOM 718 N N . TYR A 1 85 ? -8.577 -5.877 4.113 1.00 95.69 85 TYR A N 1
ATOM 719 C CA . TYR A 1 85 ? -7.486 -6.612 3.473 1.00 95.69 85 TYR A CA 1
ATOM 720 C C . TYR A 1 85 ? -7.541 -6.508 1.943 1.00 95.69 85 TYR A C 1
ATOM 722 O O . TYR A 1 85 ? -6.550 -6.125 1.338 1.00 95.69 85 TYR A O 1
ATOM 730 N N . ASP A 1 86 ? -8.716 -6.696 1.334 1.00 96.25 86 ASP A N 1
ATOM 731 C CA . ASP A 1 86 ? -8.892 -6.623 -0.127 1.00 96.25 86 ASP A CA 1
ATOM 732 C C . ASP A 1 86 ? -8.448 -5.280 -0.735 1.00 96.25 86 ASP A C 1
ATOM 734 O O . ASP A 1 86 ? -7.984 -5.227 -1.871 1.00 96.25 86 ASP A O 1
ATOM 738 N N . ARG A 1 87 ? -8.562 -4.179 0.022 1.00 96.62 87 ARG A N 1
ATOM 739 C CA . ARG A 1 87 ? -8.116 -2.854 -0.439 1.00 96.62 87 ARG A CA 1
ATOM 740 C C . ARG A 1 87 ? -6.603 -2.722 -0.354 1.00 96.62 87 ARG A C 1
ATOM 742 O O . ARG A 1 87 ? -6.000 -2.198 -1.283 1.00 96.62 87 ARG A O 1
ATOM 749 N N . VAL A 1 88 ? -6.004 -3.209 0.733 1.00 96.38 88 VAL A N 1
ATOM 750 C CA . VAL A 1 88 ? -4.542 -3.265 0.877 1.00 96.38 88 VAL A CA 1
ATOM 751 C C . VAL A 1 88 ? -3.950 -4.140 -0.221 1.00 96.38 88 VAL A C 1
ATOM 753 O O . VAL A 1 88 ? -3.048 -3.701 -0.924 1.00 96.38 88 VAL A O 1
ATOM 756 N N . ASP A 1 89 ? -4.511 -5.329 -0.431 1.00 95.88 89 ASP A N 1
ATOM 757 C CA . ASP A 1 89 ? -4.068 -6.247 -1.473 1.00 95.88 89 ASP A CA 1
ATOM 758 C C . ASP A 1 89 ? -4.189 -5.623 -2.870 1.00 95.88 89 ASP A C 1
ATOM 760 O O . ASP A 1 89 ? -3.248 -5.678 -3.657 1.00 95.88 89 ASP A O 1
ATOM 764 N N . CYS A 1 90 ? -5.296 -4.937 -3.168 1.00 96.56 90 CYS A N 1
ATOM 765 C CA . CYS A 1 90 ? -5.450 -4.192 -4.417 1.00 96.56 90 CYS A CA 1
ATOM 766 C C . CYS A 1 90 ? -4.335 -3.147 -4.617 1.00 96.56 90 CYS A C 1
ATOM 768 O O . CYS A 1 90 ? -3.702 -3.124 -5.674 1.00 96.56 90 CYS A O 1
ATOM 770 N N . ILE A 1 91 ? -4.053 -2.325 -3.601 1.00 96.25 91 ILE A N 1
ATOM 771 C CA . ILE A 1 91 ? -3.013 -1.284 -3.662 1.00 96.25 91 ILE A CA 1
ATOM 772 C C . ILE A 1 91 ? -1.633 -1.906 -3.882 1.00 96.25 91 ILE A C 1
ATOM 774 O O . ILE A 1 91 ? -0.918 -1.511 -4.802 1.00 96.25 91 ILE A O 1
ATOM 778 N N . VAL A 1 92 ? -1.276 -2.905 -3.078 1.00 94.06 92 VAL A N 1
ATOM 779 C CA . VAL A 1 92 ? 0.034 -3.565 -3.129 1.00 94.06 92 VAL A CA 1
ATOM 780 C C . VAL A 1 92 ? 0.240 -4.257 -4.476 1.00 94.06 92 VAL A C 1
ATOM 782 O O . VAL A 1 92 ? 1.301 -4.119 -5.085 1.00 94.06 92 VAL A O 1
ATOM 785 N N . ASN A 1 93 ? -0.789 -4.923 -5.005 1.00 93.75 93 ASN A N 1
ATOM 786 C CA . ASN A 1 93 ? -0.745 -5.521 -6.338 1.00 93.75 93 ASN A CA 1
ATOM 787 C C . ASN A 1 93 ? -0.524 -4.470 -7.437 1.00 93.75 93 ASN A C 1
ATOM 789 O O . ASN A 1 93 ? 0.228 -4.726 -8.379 1.00 93.75 93 ASN A O 1
ATOM 793 N N . LEU A 1 94 ? -1.138 -3.286 -7.334 1.00 94.50 94 LEU A N 1
ATOM 794 C CA . LEU A 1 94 ? -0.921 -2.187 -8.282 1.00 94.50 94 LEU A CA 1
ATOM 795 C C . LEU A 1 94 ? 0.507 -1.631 -8.193 1.00 94.50 94 LEU A C 1
ATOM 797 O O . LEU A 1 94 ? 1.133 -1.415 -9.231 1.00 94.50 94 LEU A O 1
ATOM 801 N N . MET A 1 95 ? 1.048 -1.459 -6.981 1.00 91.56 95 MET A N 1
ATOM 802 C CA . MET A 1 95 ? 2.444 -1.048 -6.778 1.00 91.56 95 MET A CA 1
ATOM 803 C C . MET A 1 95 ? 3.405 -2.055 -7.420 1.00 91.56 95 MET A C 1
ATOM 805 O O . MET A 1 95 ? 4.254 -1.679 -8.226 1.00 91.56 95 MET A O 1
ATOM 809 N N . LEU A 1 96 ? 3.232 -3.346 -7.128 1.00 88.31 96 LEU A N 1
ATOM 810 C CA . LEU A 1 96 ? 4.070 -4.416 -7.672 1.00 88.31 96 LEU A CA 1
ATOM 811 C C . LEU A 1 96 ? 3.956 -4.528 -9.197 1.00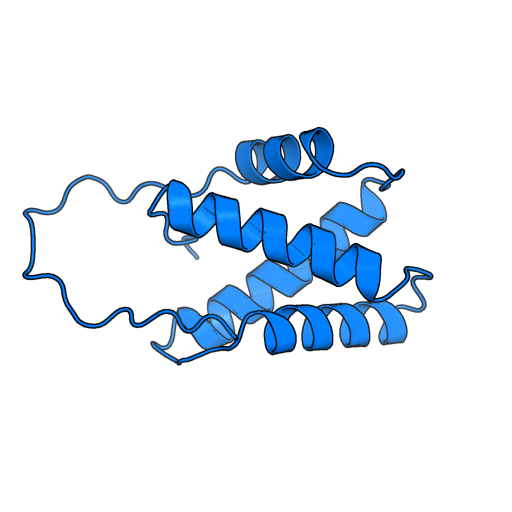 88.31 96 LEU A C 1
ATOM 813 O O . LEU A 1 96 ? 4.976 -4.680 -9.867 1.00 88.31 96 LEU A O 1
ATOM 817 N N . THR A 1 97 ? 2.747 -4.385 -9.749 1.00 89.50 97 THR A N 1
ATOM 818 C CA . THR A 1 97 ? 2.510 -4.378 -11.205 1.00 89.50 97 THR A CA 1
ATOM 819 C C . THR A 1 97 ? 3.254 -3.227 -11.872 1.00 89.50 97 THR A C 1
ATOM 821 O O . THR A 1 97 ? 3.970 -3.438 -12.848 1.00 89.50 97 THR A O 1
ATOM 824 N N . TYR A 1 98 ? 3.160 -2.017 -11.316 1.00 87.56 98 TYR A N 1
ATOM 825 C CA . TYR A 1 98 ? 3.879 -0.864 -11.850 1.00 87.56 98 TYR A CA 1
ATOM 826 C C . TYR A 1 98 ? 5.402 -1.074 -11.826 1.00 87.56 98 TYR A C 1
ATOM 828 O O . TYR A 1 98 ? 6.100 -0.750 -12.790 1.00 87.56 98 TYR A O 1
ATOM 836 N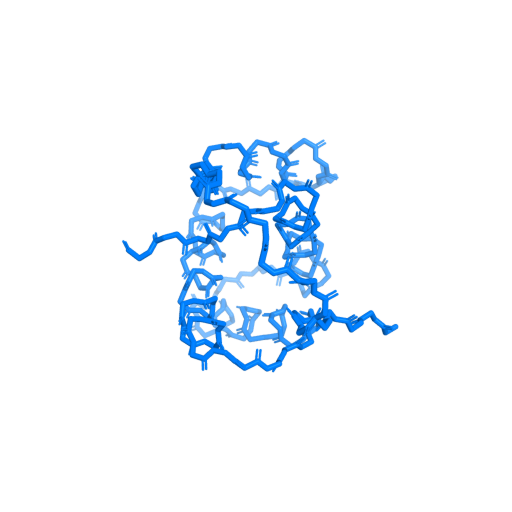 N . ILE A 1 99 ? 5.935 -1.637 -10.739 1.00 80.50 99 ILE A N 1
ATOM 837 C CA . ILE A 1 99 ? 7.368 -1.929 -10.595 1.00 80.50 99 ILE A CA 1
ATOM 838 C C . ILE A 1 99 ? 7.823 -2.986 -11.613 1.00 80.50 99 ILE A C 1
ATOM 840 O O . ILE A 1 99 ? 8.854 -2.801 -12.271 1.00 80.50 99 ILE A O 1
ATOM 844 N N . GLU A 1 100 ? 7.043 -4.057 -11.782 1.00 81.19 100 GLU A N 1
ATOM 845 C CA . GLU A 1 100 ? 7.288 -5.117 -12.766 1.00 81.19 100 GLU A CA 1
ATOM 846 C C . GLU A 1 100 ? 7.302 -4.558 -14.200 1.00 81.19 100 GLU A C 1
ATOM 848 O O . GLU A 1 100 ? 8.252 -4.802 -14.951 1.00 81.19 100 GLU A O 1
ATOM 853 N N . ASP A 1 101 ? 6.314 -3.731 -14.553 1.00 79.56 101 ASP A N 1
ATOM 854 C CA . ASP A 1 101 ? 6.165 -3.143 -15.890 1.00 79.56 101 ASP A CA 1
ATOM 855 C C . ASP A 1 101 ? 7.250 -2.102 -16.211 1.00 79.56 101 ASP A C 1
ATOM 857 O O . ASP A 1 101 ? 7.698 -1.968 -17.357 1.00 79.56 101 ASP A O 1
ATOM 861 N N . THR A 1 102 ? 7.709 -1.351 -15.208 1.00 72.69 102 THR A N 1
ATOM 862 C CA . THR A 1 102 ? 8.724 -0.303 -15.397 1.00 72.69 102 THR A CA 1
ATOM 863 C C . THR A 1 102 ? 10.161 -0.824 -15.330 1.00 72.69 102 THR A C 1
ATOM 865 O O . THR A 1 102 ? 11.083 -0.135 -15.799 1.00 72.69 102 THR A O 1
ATOM 868 N N . GLY A 1 103 ? 10.360 -2.054 -14.843 1.00 60.62 103 GLY A N 1
ATOM 869 C CA . GLY A 1 103 ? 11.667 -2.697 -14.681 1.00 60.62 103 GLY A CA 1
ATOM 870 C C . GLY A 1 103 ? 12.545 -2.020 -13.624 1.00 60.62 103 GLY A C 1
ATOM 871 O O . GLY A 1 103 ? 13.773 -2.035 -13.753 1.00 60.62 103 GLY A O 1
ATOM 872 N N . GLY A 1 104 ? 11.921 -1.353 -12.651 1.00 55.12 104 GLY A N 1
ATOM 873 C CA . GLY A 1 104 ? 12.588 -0.542 -11.637 1.00 55.12 104 GLY A CA 1
ATOM 874 C C . GLY A 1 104 ? 13.027 -1.348 -10.415 1.00 55.12 104 GLY A C 1
ATOM 875 O O . GLY A 1 104 ? 12.345 -2.270 -9.982 1.00 55.12 104 GLY A O 1
ATOM 876 N N . PHE A 1 105 ? 14.167 -0.966 -9.844 1.00 55.12 105 PHE A N 1
ATOM 877 C CA . PHE A 1 105 ? 14.543 -1.289 -8.467 1.00 55.12 105 PHE A CA 1
ATOM 878 C C . PHE A 1 105 ? 14.330 -0.018 -7.631 1.00 55.12 105 PHE A C 1
ATOM 880 O O . PHE A 1 105 ? 14.599 1.084 -8.116 1.00 55.12 105 PHE A O 1
ATOM 887 N N . MET A 1 106 ? 13.826 -0.161 -6.405 1.00 47.56 106 MET A N 1
ATOM 888 C CA . MET A 1 106 ? 13.705 0.944 -5.447 1.00 47.56 106 MET A CA 1
ATOM 889 C C . MET A 1 106 ? 15.097 1.162 -4.840 1.00 47.56 106 MET A C 1
ATOM 891 O O . MET A 1 106 ? 15.656 0.224 -4.274 1.00 47.56 106 MET A O 1
ATOM 895 N N . ASP A 1 107 ? 15.704 2.333 -5.059 1.00 43.22 107 ASP A N 1
ATOM 896 C CA . ASP A 1 107 ? 17.011 2.662 -4.476 1.00 43.22 107 ASP A CA 1
ATOM 897 C C . ASP A 1 107 ? 16.825 3.217 -3.052 1.00 43.22 107 ASP A C 1
ATOM 899 O O . ASP A 1 107 ? 16.018 4.121 -2.834 1.00 43.22 107 ASP A O 1
ATOM 903 N N . LEU A 1 108 ? 17.621 2.625 -2.157 1.00 37.34 108 LEU A N 1
ATOM 904 C CA . LEU A 1 108 ? 17.948 2.908 -0.751 1.00 37.34 108 LEU A CA 1
ATOM 905 C C . LEU A 1 108 ? 18.140 4.385 -0.363 1.00 37.34 108 LEU A C 1
ATOM 907 O O . LEU A 1 108 ? 18.794 5.125 -1.138 1.00 37.34 108 LEU A O 1
#

Secondary structure (DSSP, 8-state):
--------------PPP-B--HHHHHHHHHHH-SS---HHHHHHHHHHHHHHIIIIITTT----HHHHHHHHHHHHHHTT----HHHHHHHHHHHHHHHHHHTPBPP-

Sequence (108 aa):
MKIIDIHTKKKPKRSPQKRIDEVAVKNYVFQHIDFELTNEYWDEIDSEFAEIWNNKIGVGGYFYWDEISKDIYNALQEKKMLISYDRVDCIVNLMLTYIEDTGGFMDL

Radius of gyration: 14.36 Å; chains: 1; bounding box: 38×28×35 Å

pLDDT: mean 78.02, std 20.63, range [37.34, 96.94]